Protein AF-A0AAD6I1A9-F1 (afdb_monomer)

Mean predicted aligned error: 9.18 Å

Nearest PDB structures (foldseek):
  7clr-assembly1_d  TM=2.091E-01  e=5.196E+00  Salmonella enterica subsp. enterica serovar Typhimurium
  7cgo-assembly1_AO  TM=2.416E-01  e=9.715E+00  Salmonella enterica subsp. enterica serovar Typhimurium str. LT2

Organism: Penicillium canescens (NCBI:txid5083)

InterPro domains:
  IPR011008 Dimeric alpha-beta barrel [SSF54909] (9-66)

Structure (mmCIF, N/CA/C/O backbone):
data_AF-A0AAD6I1A9-F1
#
_entry.id   AF-A0AAD6I1A9-F1
#
loop_
_atom_site.group_PDB
_atom_site.id
_atom_site.type_symbol
_atom_site.label_atom_id
_atom_site.label_alt_id
_atom_site.label_comp_id
_atom_site.label_asym_id
_atom_site.label_entity_id
_atom_site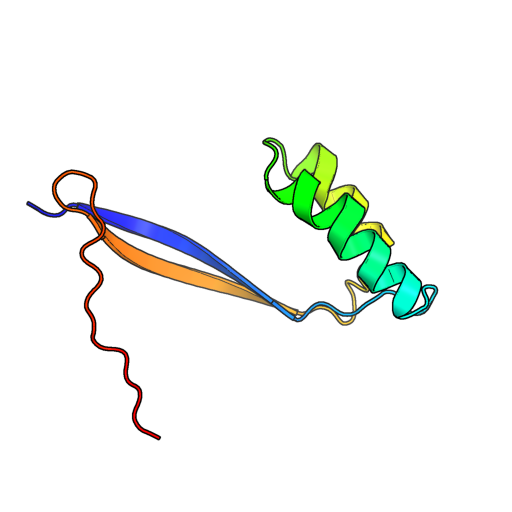.label_seq_id
_atom_site.pdbx_PDB_ins_code
_atom_site.Cartn_x
_atom_site.Cartn_y
_atom_site.Cartn_z
_atom_site.occupancy
_atom_site.B_iso_or_equiv
_atom_site.auth_seq_id
_atom_site.auth_comp_id
_atom_site.auth_asym_id
_atom_site.auth_atom_id
_atom_site.pdbx_PDB_model_num
ATOM 1 N N . MET A 1 1 ? -15.286 6.827 30.118 1.00 59.00 1 MET A N 1
ATOM 2 C CA . MET A 1 1 ? -15.700 5.524 29.539 1.00 59.00 1 MET A CA 1
ATOM 3 C C . MET A 1 1 ? -15.139 5.472 28.137 1.00 59.00 1 MET A C 1
ATOM 5 O O . MET A 1 1 ? -15.608 6.212 27.277 1.00 59.00 1 MET A O 1
ATOM 9 N N . ALA A 1 2 ? -14.108 4.657 27.931 1.00 65.94 2 ALA A N 1
ATOM 10 C CA . ALA A 1 2 ? -13.495 4.501 26.623 1.00 65.94 2 ALA A CA 1
ATOM 11 C C . ALA A 1 2 ? -14.451 3.776 25.663 1.00 65.94 2 ALA A C 1
ATOM 13 O O . ALA A 1 2 ? -15.075 2.783 26.038 1.00 65.94 2 ALA A O 1
ATOM 14 N N . THR A 1 3 ? -14.569 4.268 24.430 1.00 70.88 3 THR A N 1
ATOM 15 C CA . THR A 1 3 ? -15.356 3.604 23.379 1.00 70.88 3 THR A CA 1
ATOM 16 C C . THR A 1 3 ? -14.415 2.769 22.505 1.00 70.88 3 THR A C 1
ATOM 18 O O . THR A 1 3 ? -13.379 3.301 22.093 1.00 70.88 3 THR A O 1
ATOM 21 N N . PRO A 1 4 ? -14.722 1.488 22.216 1.00 73.69 4 PRO A N 1
ATOM 22 C CA . PRO A 1 4 ? -13.925 0.693 21.290 1.00 73.69 4 PRO A CA 1
ATOM 23 C C . PRO A 1 4 ? -14.153 1.182 19.855 1.00 73.69 4 PRO A C 1
ATOM 25 O O . PRO A 1 4 ? -15.281 1.198 19.364 1.00 73.69 4 PRO A O 1
ATOM 28 N N . ASN A 1 5 ? -13.075 1.562 19.176 1.00 78.06 5 ASN A N 1
ATOM 29 C CA . ASN A 1 5 ? -13.070 1.874 17.755 1.00 78.06 5 ASN A CA 1
ATOM 30 C C . ASN A 1 5 ? -12.375 0.744 16.984 1.00 78.06 5 ASN A C 1
ATOM 32 O O . ASN A 1 5 ? -11.255 0.360 17.319 1.00 78.06 5 ASN A O 1
ATOM 36 N N . ARG A 1 6 ? -13.039 0.202 15.958 1.00 79.88 6 ARG A N 1
ATOM 37 C CA . ARG A 1 6 ? -12.494 -0.847 15.085 1.00 79.88 6 ARG A CA 1
ATOM 38 C C . ARG A 1 6 ? -12.003 -0.221 13.794 1.00 79.88 6 ARG A C 1
ATOM 40 O O . ARG A 1 6 ? -12.789 0.042 12.887 1.00 79.88 6 ARG A O 1
ATOM 47 N N . ASN A 1 7 ? -10.696 -0.032 13.706 1.00 81.75 7 ASN A N 1
ATOM 48 C CA . ASN A 1 7 ? -10.057 0.434 12.487 1.00 81.75 7 ASN A CA 1
ATOM 49 C C . ASN A 1 7 ? -9.728 -0.763 11.595 1.00 81.75 7 ASN A C 1
ATOM 51 O O . ASN A 1 7 ? -9.230 -1.783 12.071 1.00 81.75 7 ASN A O 1
ATOM 55 N N . ILE A 1 8 ? -9.972 -0.634 10.292 1.00 85.38 8 ILE A N 1
ATOM 56 C CA . ILE A 1 8 ? -9.467 -1.601 9.314 1.00 85.38 8 ILE A CA 1
ATOM 57 C C . ILE A 1 8 ? -7.972 -1.344 9.143 1.00 85.38 8 ILE A C 1
ATOM 59 O O . ILE A 1 8 ? -7.559 -0.225 8.842 1.00 85.38 8 ILE A O 1
ATOM 63 N N . ARG A 1 9 ? -7.166 -2.391 9.305 1.00 87.31 9 ARG A N 1
ATOM 64 C CA . ARG A 1 9 ? -5.742 -2.373 8.983 1.00 87.31 9 ARG A CA 1
ATOM 65 C C . ARG A 1 9 ? -5.538 -3.062 7.640 1.00 87.31 9 ARG A C 1
ATOM 67 O O . ARG A 1 9 ? -5.859 -4.241 7.496 1.00 87.31 9 ARG A O 1
ATOM 74 N N . VAL A 1 10 ? -4.985 -2.330 6.679 1.00 87.94 10 VAL A N 1
ATOM 75 C CA . VAL A 1 10 ? -4.561 -2.868 5.383 1.00 87.94 10 VAL A CA 1
ATOM 76 C C . VAL A 1 10 ? -3.040 -2.967 5.393 1.00 87.94 10 VAL A C 1
ATOM 78 O O . VAL A 1 10 ? -2.360 -1.954 5.527 1.00 87.94 10 VAL A O 1
ATOM 81 N N . THR A 1 11 ? -2.509 -4.181 5.267 1.00 89.69 11 THR A N 1
ATOM 82 C CA . THR A 1 11 ? -1.072 -4.420 5.091 1.00 89.69 11 THR A CA 1
ATOM 83 C C . THR A 1 11 ? -0.836 -4.871 3.658 1.00 89.69 11 THR A C 1
ATOM 85 O O . THR A 1 11 ? -1.390 -5.886 3.237 1.00 89.69 11 THR A O 1
ATOM 88 N N . MET A 1 12 ? -0.013 -4.137 2.911 1.00 88.62 12 MET A N 1
ATOM 89 C CA . MET A 1 12 ? 0.239 -4.400 1.496 1.00 88.62 12 MET A CA 1
ATOM 90 C C . MET A 1 12 ? 1.720 -4.698 1.252 1.00 88.62 12 MET A C 1
ATOM 92 O O . MET A 1 12 ? 2.584 -3.890 1.573 1.00 88.62 12 MET A O 1
ATOM 96 N N . PHE A 1 13 ? 1.995 -5.857 0.656 1.00 89.62 13 PHE A N 1
ATOM 97 C CA . PHE A 1 13 ? 3.295 -6.223 0.101 1.00 89.62 13 PHE A CA 1
ATOM 98 C C . PHE A 1 13 ? 3.216 -6.023 -1.408 1.00 89.62 13 PHE A C 1
ATOM 100 O O . PHE A 1 13 ? 2.800 -6.926 -2.142 1.00 89.62 13 PHE A O 1
ATOM 107 N N . ALA A 1 14 ? 3.511 -4.801 -1.842 1.00 87.31 14 ALA A N 1
ATOM 108 C CA . ALA A 1 14 ? 3.355 -4.397 -3.227 1.00 87.31 14 ALA A CA 1
ATOM 109 C C . ALA A 1 14 ? 4.612 -4.681 -4.048 1.00 87.31 14 ALA A C 1
ATOM 111 O O . ALA A 1 14 ? 5.731 -4.465 -3.585 1.00 87.31 14 ALA A O 1
ATOM 112 N N . TYR A 1 15 ? 4.407 -5.130 -5.283 1.00 88.88 15 TYR A N 1
ATOM 113 C CA . TYR A 1 15 ? 5.473 -5.283 -6.265 1.00 88.88 15 TYR A CA 1
ATOM 114 C C . TYR A 1 15 ? 5.310 -4.233 -7.350 1.00 88.88 15 TYR A C 1
ATOM 116 O O . TYR A 1 15 ? 4.220 -4.050 -7.894 1.00 88.88 15 TYR A O 1
ATOM 124 N N . LYS A 1 16 ? 6.411 -3.562 -7.676 1.00 91.81 16 LYS A N 1
ATOM 125 C CA . LYS A 1 16 ? 6.506 -2.676 -8.830 1.00 91.81 16 LYS A CA 1
ATOM 126 C C . LYS A 1 16 ? 6.197 -3.437 -10.118 1.00 91.81 16 LYS A C 1
ATOM 128 O O . LYS A 1 16 ? 6.613 -4.582 -10.279 1.00 91.81 16 LYS A O 1
ATOM 133 N N . ASN A 1 17 ? 5.522 -2.771 -11.046 1.00 88.75 17 ASN A N 1
ATOM 134 C CA . ASN A 1 17 ? 5.352 -3.262 -12.406 1.00 88.75 17 ASN A CA 1
ATOM 135 C C . ASN A 1 17 ? 6.713 -3.443 -13.116 1.00 88.75 17 ASN A C 1
ATOM 137 O O . ASN A 1 17 ? 7.508 -2.505 -13.187 1.00 88.75 17 ASN A O 1
ATOM 141 N N . ASP A 1 18 ? 6.963 -4.627 -13.685 1.00 89.12 18 ASP A N 1
ATOM 142 C CA . ASP A 1 18 ? 8.227 -4.973 -14.361 1.00 89.12 18 ASP A CA 1
ATOM 143 C C . ASP A 1 18 ? 8.552 -4.043 -15.552 1.00 89.12 18 ASP A C 1
ATOM 145 O O . ASP A 1 18 ? 9.713 -3.911 -15.934 1.00 89.12 18 ASP A O 1
ATOM 149 N N . ALA A 1 19 ? 7.548 -3.363 -16.121 1.00 88.88 19 ALA A N 1
ATOM 150 C CA . ALA A 1 19 ? 7.723 -2.382 -17.197 1.00 88.88 19 ALA A CA 1
ATOM 151 C C . ALA A 1 19 ? 8.327 -1.035 -16.743 1.00 88.88 19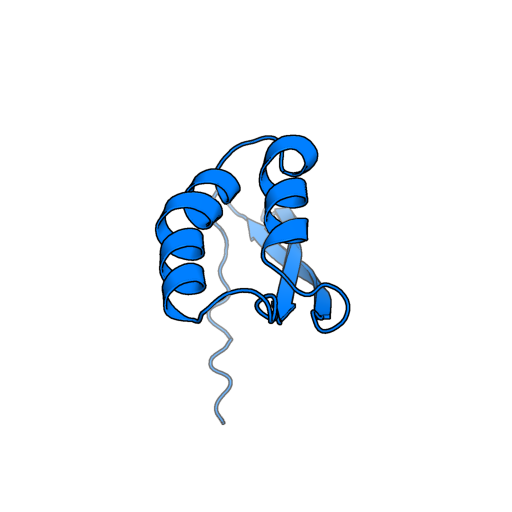 ALA A C 1
ATOM 153 O O . ALA A 1 19 ? 8.609 -0.181 -17.582 1.00 88.88 19 ALA A O 1
ATOM 154 N N . MET A 1 20 ? 8.495 -0.822 -15.438 1.00 88.56 20 MET A N 1
ATOM 155 C CA . MET A 1 20 ? 8.999 0.419 -14.846 1.00 88.56 20 MET A CA 1
ATOM 156 C C . MET A 1 20 ? 10.407 0.206 -14.283 1.00 88.56 20 MET A C 1
ATOM 158 O O . MET A 1 20 ? 10.701 -0.884 -13.797 1.00 88.56 20 MET A O 1
ATOM 162 N N . SER A 1 21 ? 11.282 1.217 -14.290 1.00 93.00 21 SER A N 1
ATOM 163 C CA . SER A 1 21 ? 12.553 1.185 -13.542 1.00 93.00 21 SER A CA 1
ATOM 164 C C . SER A 1 21 ? 12.329 1.442 -12.044 1.00 93.00 21 SER A C 1
ATOM 166 O O . SER A 1 21 ? 11.235 1.789 -11.620 1.00 93.00 21 SER A O 1
ATOM 168 N N . GLU A 1 22 ? 13.321 1.173 -11.195 1.00 89.81 22 GLU A N 1
ATOM 169 C CA . GLU A 1 22 ? 13.208 1.473 -9.755 1.00 89.81 22 GLU A CA 1
ATOM 170 C C . GLU A 1 22 ? 13.162 2.983 -9.478 1.00 89.81 22 GLU A C 1
ATOM 172 O O . GLU A 1 22 ? 12.340 3.431 -8.690 1.00 89.81 22 GLU A O 1
ATOM 177 N N . GLU A 1 23 ? 13.956 3.772 -10.203 1.00 92.88 23 GLU A N 1
ATOM 178 C CA . GLU A 1 23 ? 13.957 5.239 -10.118 1.00 92.88 23 GLU A CA 1
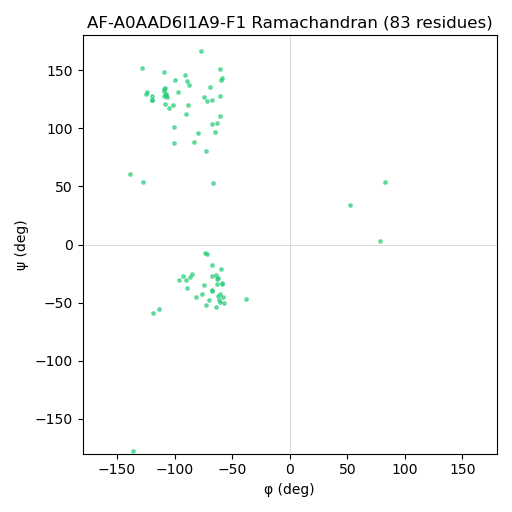ATOM 179 C C . GLU A 1 23 ? 12.598 5.834 -10.512 1.00 92.88 23 GLU A C 1
ATOM 181 O O . GLU A 1 23 ? 12.014 6.603 -9.757 1.00 92.88 23 GLU A O 1
ATOM 186 N N . GLN A 1 24 ? 12.026 5.388 -11.636 1.00 90.19 24 GLN A N 1
ATOM 187 C CA . GLN A 1 24 ? 10.679 5.795 -12.054 1.00 90.19 24 GLN A CA 1
ATOM 188 C C . GLN A 1 24 ? 9.622 5.432 -11.009 1.00 90.19 24 GLN A C 1
ATOM 190 O O . GLN A 1 24 ? 8.624 6.139 -10.859 1.00 90.19 24 GLN A O 1
ATOM 195 N N . PHE A 1 25 ? 9.829 4.318 -10.302 1.00 90.31 25 PHE A N 1
ATOM 196 C CA . PHE A 1 25 ? 8.920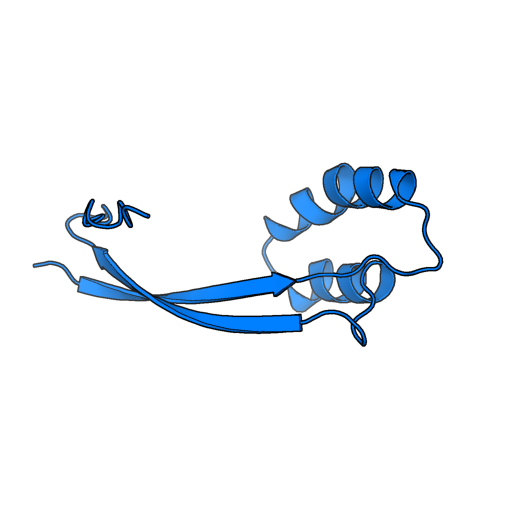 3.908 -9.250 1.00 90.31 25 PHE A CA 1
ATOM 197 C C . PHE A 1 25 ? 9.006 4.825 -8.040 1.00 90.31 25 PHE A C 1
ATOM 199 O O . PHE A 1 25 ? 7.971 5.275 -7.558 1.00 90.31 25 PHE A O 1
ATOM 206 N N . ASP A 1 26 ? 10.217 5.118 -7.574 1.00 90.75 26 ASP A N 1
ATOM 207 C CA . ASP A 1 26 ? 10.445 5.987 -6.420 1.00 90.75 26 ASP A CA 1
ATOM 208 C C . ASP A 1 26 ? 9.933 7.414 -6.668 1.00 90.75 26 ASP A C 1
ATOM 210 O O . ASP A 1 26 ? 9.206 7.979 -5.841 1.00 90.75 26 ASP A O 1
ATOM 214 N N . GLU A 1 27 ? 10.211 7.961 -7.855 1.00 92.44 27 GLU A N 1
ATOM 215 C CA . GLU A 1 27 ? 9.713 9.271 -8.273 1.00 92.44 27 GLU A CA 1
ATOM 216 C C . GLU A 1 27 ? 8.180 9.310 -8.298 1.00 92.44 27 GLU A C 1
ATOM 218 O O . GLU A 1 27 ? 7.566 10.207 -7.715 1.00 92.44 27 GLU A O 1
ATOM 223 N N . HIS A 1 28 ? 7.536 8.324 -8.933 1.00 90.06 28 HIS A N 1
ATOM 224 C CA . HIS A 1 28 ? 6.073 8.264 -9.029 1.00 90.06 28 HIS A CA 1
ATOM 225 C C . HIS A 1 28 ? 5.418 8.019 -7.663 1.00 90.06 28 HIS A C 1
ATOM 227 O O . HIS A 1 28 ? 4.406 8.648 -7.336 1.00 90.06 28 HIS A O 1
ATOM 233 N N . TRP A 1 29 ? 6.010 7.159 -6.830 1.00 89.06 29 TRP A N 1
ATOM 234 C CA . TRP A 1 29 ? 5.552 6.887 -5.468 1.00 89.06 29 TRP A CA 1
ATOM 235 C C . TRP A 1 29 ? 5.504 8.163 -4.627 1.00 89.06 29 TRP A C 1
ATOM 237 O O . TRP A 1 29 ? 4.477 8.491 -4.023 1.00 89.06 29 TRP A O 1
ATOM 247 N N . SER A 1 30 ? 6.607 8.911 -4.634 1.00 89.38 30 SER A N 1
ATOM 248 C CA . SER A 1 30 ? 6.780 10.101 -3.806 1.00 89.38 30 SER A CA 1
ATOM 249 C C . SER A 1 30 ? 6.008 11.308 -4.345 1.00 89.38 30 SER A C 1
ATOM 251 O O . SER A 1 30 ? 5.366 12.026 -3.575 1.00 89.38 30 SER A O 1
ATOM 253 N N . ALA A 1 31 ? 6.036 11.537 -5.661 1.00 89.88 31 ALA A N 1
ATOM 254 C CA . ALA A 1 31 ? 5.473 12.742 -6.270 1.00 89.88 31 ALA A CA 1
ATOM 255 C C . ALA A 1 31 ? 3.975 12.637 -6.593 1.00 89.88 31 ALA A C 1
ATOM 257 O O . ALA A 1 31 ? 3.287 13.660 -6.632 1.00 89.88 31 ALA A O 1
ATOM 258 N N . ILE A 1 32 ? 3.460 11.427 -6.844 1.00 88.50 32 ILE A N 1
ATOM 259 C CA . ILE A 1 32 ? 2.086 11.218 -7.323 1.00 88.50 32 ILE A CA 1
ATOM 260 C C . ILE A 1 32 ? 1.294 10.388 -6.320 1.00 88.50 32 ILE A C 1
ATOM 262 O O . ILE A 1 32 ? 0.287 10.883 -5.808 1.00 88.50 32 ILE A O 1
ATOM 266 N N . HIS A 1 33 ? 1.746 9.169 -6.013 1.00 88.38 33 HIS A N 1
ATOM 267 C CA . HIS A 1 33 ? 0.963 8.213 -5.230 1.00 88.38 33 HIS A CA 1
ATOM 268 C C . HIS A 1 33 ? 0.708 8.702 -3.792 1.00 88.38 33 HIS A C 1
ATOM 270 O O . HIS A 1 33 ? -0.444 8.823 -3.364 1.00 88.38 33 HIS A O 1
ATOM 276 N N . ALA A 1 34 ? 1.757 9.071 -3.051 1.00 86.62 34 ALA A N 1
ATOM 277 C CA . ALA A 1 34 ? 1.612 9.530 -1.668 1.00 86.62 34 ALA A CA 1
ATOM 278 C C . ALA A 1 34 ? 0.672 10.757 -1.524 1.00 86.62 34 ALA A C 1
ATOM 280 O O . ALA A 1 34 ? -0.231 10.722 -0.679 1.00 86.62 34 ALA A O 1
ATOM 281 N N . PRO A 1 35 ? 0.766 11.806 -2.370 1.00 87.44 35 PRO A N 1
ATOM 282 C CA . PRO A 1 35 ? -0.171 12.931 -2.328 1.00 87.44 35 PRO A CA 1
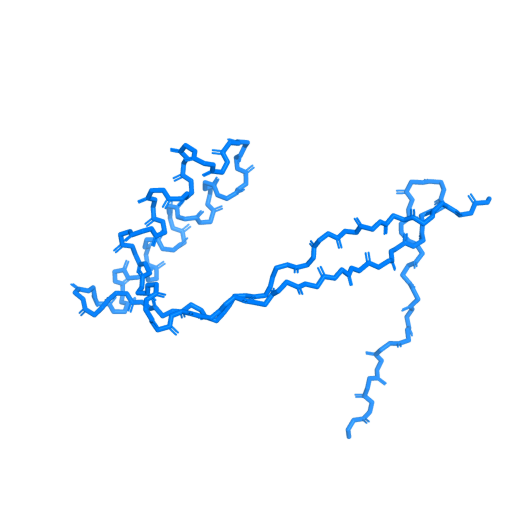ATOM 283 C C . PRO A 1 35 ? -1.634 12.595 -2.648 1.00 87.44 35 PRO A C 1
ATOM 285 O O . PRO A 1 35 ? -2.529 13.293 -2.162 1.00 87.44 35 PRO A O 1
ATOM 288 N N . ILE A 1 36 ? -1.915 11.587 -3.484 1.00 86.81 36 ILE A N 1
ATOM 289 C CA . ILE A 1 36 ? -3.301 11.231 -3.841 1.00 86.81 36 ILE A CA 1
ATOM 290 C C . ILE A 1 36 ? -3.958 10.298 -2.824 1.00 86.81 36 ILE A C 1
ATOM 292 O O . ILE A 1 36 ? -5.181 10.348 -2.692 1.00 86.81 36 ILE A O 1
ATOM 296 N N . VAL A 1 37 ? -3.179 9.512 -2.071 1.00 83.69 37 VAL A N 1
ATOM 297 C CA . VAL A 1 37 ? -3.688 8.661 -0.977 1.00 83.69 37 VAL A CA 1
ATOM 298 C C . VAL A 1 37 ? -4.311 9.502 0.139 1.00 83.69 37 VAL A C 1
ATOM 300 O O . VAL A 1 37 ? -5.319 9.112 0.723 1.00 83.69 37 VAL A O 1
ATOM 303 N N . ALA A 1 38 ? -3.777 10.700 0.390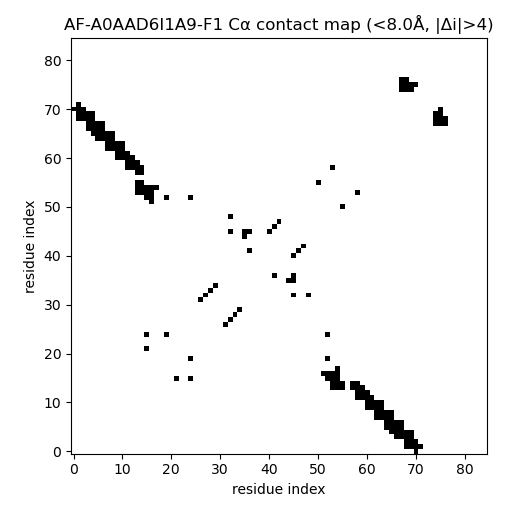 1.00 77.75 38 ALA A N 1
ATOM 304 C CA . ALA A 1 38 ? -4.334 11.636 1.365 1.00 77.75 38 ALA A CA 1
ATOM 305 C C . ALA A 1 38 ? -5.655 12.298 0.914 1.00 77.75 38 ALA A C 1
ATOM 307 O O . ALA A 1 38 ? -6.286 13.012 1.696 1.00 77.75 38 ALA A O 1
ATOM 308 N N . ARG A 1 39 ? -6.084 12.106 -0.343 1.00 79.56 39 ARG A N 1
ATOM 309 C CA . ARG A 1 39 ? -7.294 12.739 -0.883 1.00 79.56 39 ARG A CA 1
ATOM 310 C C . ARG A 1 39 ? -8.527 11.854 -0.673 1.00 79.56 39 ARG A C 1
ATOM 312 O O . ARG A 1 39 ? -8.446 10.631 -0.792 1.00 79.56 39 ARG A O 1
ATOM 319 N N . PRO A 1 40 ? -9.710 12.451 -0.440 1.00 69.69 40 PRO A N 1
ATOM 320 C CA . PRO A 1 40 ? -10.957 11.698 -0.469 1.00 69.69 40 PRO A CA 1
ATOM 321 C C . PRO A 1 40 ? -11.179 11.081 -1.864 1.00 69.69 40 PRO A C 1
ATOM 323 O O . PRO A 1 40 ? -10.767 11.653 -2.872 1.00 69.69 40 PRO A O 1
ATOM 326 N N . TYR A 1 41 ? -11.882 9.942 -1.917 1.00 76.00 41 TYR A N 1
ATOM 327 C CA . TYR A 1 41 ? -12.263 9.191 -3.133 1.00 76.00 41 TYR A CA 1
ATOM 328 C C . TYR A 1 41 ? -11.223 8.230 -3.743 1.00 76.00 41 TYR A C 1
ATOM 330 O O . TYR A 1 41 ? -11.027 8.216 -4.958 1.00 76.00 41 TYR A O 1
ATOM 338 N N . TYR A 1 42 ? -10.703 7.307 -2.926 1.00 72.19 42 TYR A N 1
ATOM 339 C CA . TYR A 1 42 ? -9.821 6.196 -3.331 1.00 72.19 42 TYR A CA 1
ATOM 340 C C . TYR A 1 42 ? -10.178 5.541 -4.684 1.00 72.19 42 TYR A C 1
ATOM 342 O O . TYR A 1 42 ? -9.321 5.389 -5.550 1.00 72.19 42 TYR A O 1
ATOM 350 N N . LYS A 1 43 ? -11.459 5.216 -4.922 1.00 72.44 43 LYS A N 1
ATOM 351 C CA . LYS A 1 43 ? -11.902 4.540 -6.161 1.00 72.44 43 LYS A CA 1
ATOM 352 C C . LYS A 1 43 ? -11.662 5.344 -7.442 1.00 72.44 43 LYS A C 1
ATOM 354 O O . LYS 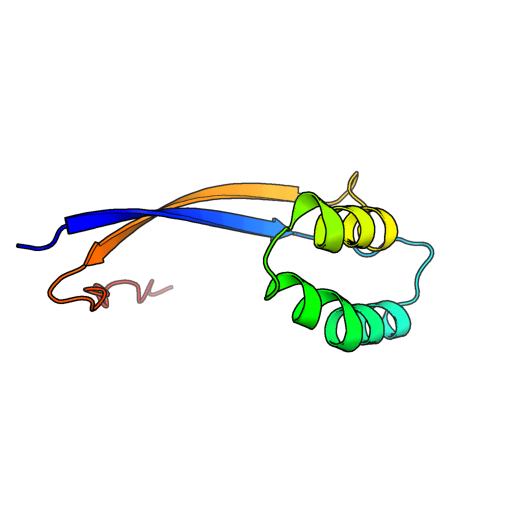A 1 43 ? -11.547 4.748 -8.505 1.00 72.44 43 LYS A O 1
ATOM 359 N N . LYS A 1 44 ? -11.662 6.678 -7.365 1.00 79.81 44 LYS A N 1
ATOM 360 C CA . LYS A 1 44 ? -11.510 7.547 -8.542 1.00 79.81 44 LYS A CA 1
ATOM 361 C C . LYS A 1 44 ? -10.059 7.941 -8.793 1.00 79.81 44 LYS A C 1
ATOM 363 O O . LYS A 1 44 ? -9.724 8.241 -9.932 1.00 79.81 44 LYS A O 1
ATOM 368 N N . THR A 1 45 ? -9.234 7.975 -7.750 1.00 80.88 45 THR A N 1
ATOM 369 C CA . THR A 1 45 ? -7.872 8.520 -7.816 1.00 80.88 45 THR A CA 1
ATOM 370 C C . THR A 1 45 ? -6.811 7.446 -7.623 1.00 80.88 45 THR A C 1
ATOM 372 O O . THR A 1 45 ? -5.973 7.271 -8.496 1.00 80.88 45 THR A O 1
ATOM 375 N N . VAL A 1 46 ? -6.876 6.701 -6.522 1.00 83.88 46 VAL A N 1
ATOM 376 C CA . VAL A 1 46 ? -5.822 5.768 -6.108 1.00 83.88 46 VAL A CA 1
ATOM 377 C C . VAL A 1 46 ? -5.917 4.438 -6.856 1.00 83.88 46 VAL A C 1
ATOM 379 O O . VAL A 1 46 ? -4.925 3.969 -7.397 1.00 83.88 46 VAL A O 1
ATOM 382 N N . ALA A 1 47 ? -7.113 3.856 -6.986 1.00 82.12 47 ALA A N 1
ATOM 383 C CA . ALA A 1 47 ? -7.260 2.549 -7.638 1.00 82.12 47 ALA A CA 1
ATOM 384 C C . ALA A 1 47 ? -6.785 2.520 -9.116 1.00 82.12 47 ALA A C 1
ATOM 386 O O . ALA A 1 47 ? -6.107 1.567 -9.503 1.00 82.12 47 ALA A O 1
ATOM 387 N N . PRO A 1 48 ? -7.075 3.535 -9.962 1.00 84.75 48 PRO A N 1
ATOM 388 C CA . PRO A 1 48 ? -6.548 3.577 -11.330 1.00 84.75 48 PRO A CA 1
ATOM 389 C C . PRO A 1 48 ? -5.030 3.787 -11.409 1.00 84.75 48 PRO A C 1
ATOM 391 O O . PRO A 1 48 ? -4.418 3.399 -12.403 1.00 84.75 48 PRO A O 1
ATOM 394 N N . ASP A 1 49 ? -4.444 4.438 -10.404 1.00 87.94 49 ASP A N 1
ATOM 395 C CA . ASP A 1 49 ? -3.003 4.661 -10.291 1.00 87.94 49 ASP A CA 1
ATOM 396 C C . ASP A 1 49 ? -2.283 3.357 -9.921 1.00 87.94 49 ASP A C 1
ATOM 398 O O . ASP A 1 49 ? -1.422 2.876 -10.661 1.00 87.94 49 ASP A O 1
ATOM 402 N N . GLU A 1 50 ? -2.747 2.701 -8.857 1.00 86.19 50 GLU A N 1
ATOM 403 C CA . GLU A 1 50 ? -2.217 1.417 -8.395 1.00 86.19 50 GLU A CA 1
ATOM 404 C C . GLU A 1 50 ? -2.306 0.325 -9.469 1.00 86.19 50 GLU A C 1
ATOM 406 O O . GLU A 1 50 ? -1.423 -0.519 -9.561 1.00 86.19 50 GLU A O 1
ATOM 411 N N . ALA A 1 51 ? -3.337 0.332 -10.320 1.00 84.62 51 ALA A N 1
ATOM 412 C CA . ALA A 1 51 ? -3.470 -0.626 -11.423 1.00 84.62 51 ALA A CA 1
ATOM 413 C C . ALA A 1 51 ? -2.368 -0.507 -12.493 1.00 84.62 51 ALA A C 1
ATOM 415 O O . ALA A 1 51 ? -2.092 -1.475 -13.197 1.00 84.62 51 ALA A 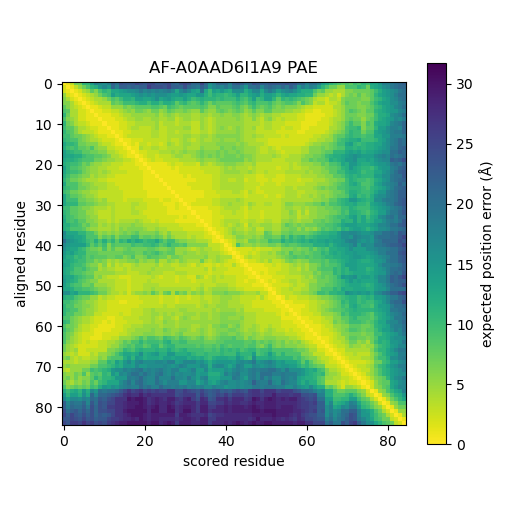O 1
ATOM 416 N N . LYS A 1 52 ? -1.758 0.674 -12.647 1.00 82.88 52 LYS A N 1
ATOM 417 C CA . LYS A 1 52 ? -0.678 0.909 -13.621 1.00 82.88 52 LYS A CA 1
ATOM 418 C C . LYS A 1 52 ? 0.692 0.607 -13.027 1.00 82.88 52 LYS A C 1
ATOM 420 O O . LYS A 1 52 ? 1.580 0.115 -13.721 1.00 82.88 52 LYS A O 1
ATOM 425 N N . PHE A 1 53 ? 0.846 0.938 -11.753 1.00 83.31 53 PHE A N 1
ATOM 426 C CA . PHE A 1 53 ? 2.124 1.011 -11.065 1.00 83.31 53 PHE A CA 1
ATOM 427 C C . PHE A 1 53 ? 2.471 -0.263 -10.281 1.00 83.31 53 PHE A C 1
ATOM 429 O O . PHE A 1 53 ? 3.647 -0.623 -10.186 1.00 83.31 53 PHE A O 1
ATOM 436 N N . PHE A 1 54 ? 1.460 -0.983 -9.782 1.00 90.00 54 PHE A N 1
ATOM 437 C CA . PHE A 1 54 ? 1.647 -2.262 -9.107 1.00 90.00 54 PHE A CA 1
ATOM 438 C C . PHE A 1 54 ? 1.354 -3.461 -10.002 1.00 90.00 54 PHE A C 1
ATOM 440 O O . PHE A 1 54 ? 0.387 -3.497 -10.763 1.00 90.00 54 PHE A O 1
ATOM 447 N N . ASP A 1 55 ? 2.169 -4.497 -9.834 1.00 90.81 55 ASP A N 1
ATOM 448 C CA . ASP A 1 55 ? 1.866 -5.841 -10.302 1.00 90.81 55 ASP A CA 1
ATOM 449 C C . ASP A 1 55 ? 0.908 -6.506 -9.302 1.00 90.81 55 ASP A C 1
ATOM 451 O O . ASP A 1 55 ? 1.312 -7.056 -8.270 1.00 90.81 55 ASP A O 1
ATOM 455 N N . TRP A 1 56 ? -0.388 -6.449 -9.601 1.00 88.31 56 TRP A N 1
ATOM 456 C CA . TRP A 1 56 ? -1.432 -7.040 -8.763 1.00 88.31 56 TRP A CA 1
ATOM 457 C C . TRP A 1 56 ? -1.408 -8.574 -8.722 1.00 88.31 56 TRP A C 1
ATOM 459 O O . TRP A 1 56 ? -1.966 -9.156 -7.793 1.00 88.31 56 TRP A O 1
ATOM 469 N N . ALA A 1 57 ? -0.745 -9.247 -9.671 1.00 90.12 57 ALA A N 1
ATOM 470 C CA . ALA A 1 57 ? -0.611 -10.704 -9.647 1.00 90.12 57 ALA A CA 1
ATOM 471 C C . ALA A 1 57 ? 0.410 -11.157 -8.588 1.00 90.12 57 ALA A C 1
ATOM 473 O O . ALA A 1 57 ? 0.229 -12.193 -7.933 1.00 90.12 57 ALA A O 1
ATOM 474 N N . LYS A 1 58 ? 1.468 -10.364 -8.378 1.00 89.75 58 LYS A N 1
ATOM 475 C CA . LYS A 1 58 ? 2.498 -10.610 -7.353 1.00 89.75 58 LYS A CA 1
ATOM 476 C C . LYS A 1 58 ? 2.167 -9.964 -6.009 1.00 89.75 58 LYS A C 1
ATOM 478 O O . LYS A 1 58 ? 2.513 -10.517 -4.966 1.00 89.75 58 LYS A O 1
ATOM 483 N N . THR A 1 59 ? 1.457 -8.838 -6.021 1.00 90.81 59 THR A N 1
ATOM 484 C CA . THR A 1 59 ? 1.075 -8.106 -4.808 1.00 90.81 59 THR A CA 1
ATOM 485 C C . THR A 1 59 ? 0.222 -8.968 -3.879 1.00 90.81 59 THR A C 1
ATOM 487 O O . THR A 1 59 ? -0.612 -9.773 -4.307 1.00 90.81 59 THR A O 1
ATOM 490 N N . ARG A 1 60 ? 0.456 -8.833 -2.572 1.00 91.44 60 ARG A N 1
ATOM 491 C CA . ARG A 1 60 ? -0.324 -9.502 -1.525 1.00 91.44 60 ARG A CA 1
ATOM 492 C C . ARG A 1 60 ? -0.872 -8.464 -0.564 1.00 91.44 60 ARG A C 1
ATOM 494 O O . ARG A 1 60 ? -0.132 -7.612 -0.077 1.00 91.44 60 ARG A O 1
ATOM 501 N N . VAL A 1 61 ? -2.166 -8.562 -0.280 1.00 90.38 61 VAL A N 1
ATOM 502 C CA . VAL A 1 61 ? -2.863 -7.677 0.653 1.00 90.38 61 VAL A CA 1
ATOM 503 C C . VAL A 1 61 ? -3.433 -8.518 1.783 1.00 90.38 61 VAL A C 1
ATOM 505 O O . VAL A 1 61 ? -4.132 -9.501 1.541 1.00 90.38 61 VAL A O 1
ATOM 508 N N . ALA A 1 62 ? -3.126 -8.129 3.013 1.00 90.81 62 ALA A N 1
ATOM 509 C CA . ALA A 1 62 ? -3.724 -8.684 4.211 1.00 90.81 62 ALA A CA 1
ATOM 510 C C . ALA A 1 62 ? -4.652 -7.645 4.842 1.00 90.81 62 ALA A C 1
ATOM 512 O O . ALA A 1 62 ? -4.288 -6.478 5.004 1.00 90.81 62 ALA A O 1
ATOM 513 N N . PHE A 1 63 ? -5.845 -8.097 5.217 1.00 91.19 63 PHE A N 1
ATOM 514 C CA . PHE A 1 63 ? -6.824 -7.298 5.939 1.00 91.19 63 PHE A CA 1
ATOM 515 C C . PHE A 1 63 ? -6.896 -7.787 7.378 1.00 91.19 63 PHE A C 1
ATOM 517 O O . PHE A 1 63 ? -7.062 -8.978 7.636 1.00 91.19 63 PHE A O 1
ATOM 524 N N . GLY A 1 64 ? -6.777 -6.854 8.310 1.00 88.00 64 GLY A N 1
ATOM 525 C CA . GLY A 1 64 ? -6.990 -7.085 9.728 1.00 88.00 64 GLY A CA 1
ATOM 526 C C . GLY A 1 64 ? -7.812 -5.960 10.331 1.00 88.00 64 GLY A C 1
ATOM 527 O O . GLY A 1 64 ? -8.227 -5.022 9.647 1.00 88.00 64 GLY A O 1
ATOM 528 N N . TRP A 1 65 ? -8.023 -6.039 11.635 1.00 84.31 65 TRP A N 1
ATOM 529 C CA . TRP A 1 65 ? -8.603 -4.945 12.391 1.00 84.31 65 TRP A CA 1
ATOM 530 C C . TRP A 1 65 ? -7.733 -4.624 13.594 1.00 84.31 65 TRP A C 1
ATOM 532 O O . TRP A 1 65 ? -7.025 -5.475 14.134 1.00 84.31 65 TRP A O 1
ATOM 542 N N . GLU A 1 66 ? -7.792 -3.367 13.997 1.00 83.06 66 GLU A N 1
ATOM 543 C CA . GLU A 1 66 ? -7.199 -2.874 15.223 1.00 83.06 66 GLU A CA 1
ATOM 544 C C . GLU A 1 66 ? -8.311 -2.295 16.088 1.00 83.06 66 GLU A C 1
ATOM 546 O O . GLU A 1 66 ? -9.064 -1.427 15.644 1.00 83.06 66 GLU A O 1
ATOM 551 N N . GLU A 1 67 ? -8.428 -2.801 17.313 1.00 80.50 67 GLU A N 1
ATOM 552 C CA . GLU A 1 67 ? -9.308 -2.230 18.327 1.00 80.50 67 GLU A CA 1
ATOM 553 C C . GLU A 1 67 ? -8.521 -1.189 19.119 1.00 80.50 67 GLU A C 1
ATOM 555 O O . GLU A 1 67 ? -7.585 -1.518 19.844 1.00 80.50 67 GLU A O 1
ATOM 560 N N . THR A 1 68 ? -8.894 0.078 18.957 1.00 75.81 68 THR A N 1
ATOM 561 C CA . THR A 1 68 ? -8.349 1.193 19.735 1.00 75.81 68 THR A CA 1
ATOM 562 C C . THR A 1 68 ? -9.401 1.676 20.715 1.00 75.81 68 THR A C 1
ATOM 564 O O . THR A 1 68 ? -10.543 1.945 20.345 1.00 75.81 68 THR A O 1
ATOM 567 N N . TYR A 1 69 ? -9.022 1.794 21.981 1.00 76.69 69 TYR A N 1
ATOM 568 C CA . TYR A 1 69 ? -9.880 2.369 23.007 1.00 76.69 69 TYR A CA 1
ATOM 569 C C . TYR A 1 69 ? -9.644 3.875 23.035 1.00 76.69 69 TYR A C 1
ATOM 571 O O . TYR A 1 69 ? -8.518 4.314 23.244 1.00 76.69 69 TYR A O 1
ATOM 579 N N . VAL A 1 70 ? -10.683 4.672 22.794 1.00 73.50 70 VAL A N 1
ATOM 580 C CA . VAL A 1 70 ? -10.579 6.140 22.771 1.00 73.50 70 VAL A CA 1
ATOM 581 C C . VAL A 1 70 ? -11.288 6.721 23.987 1.00 73.50 70 VAL A C 1
ATOM 583 O O . VAL A 1 70 ? -12.465 6.432 24.210 1.00 73.50 70 VAL A O 1
ATOM 586 N N . GLU A 1 71 ? -10.597 7.571 24.746 1.00 78.31 71 GLU A N 1
ATOM 587 C CA . GLU A 1 71 ? -11.168 8.347 25.851 1.00 78.31 71 GLU A CA 1
ATOM 588 C C . GLU A 1 71 ? -10.885 9.843 25.635 1.00 78.31 71 GLU A C 1
ATOM 590 O O . GLU A 1 71 ? -9.763 10.236 25.331 1.00 78.31 71 GLU A O 1
ATOM 595 N N . ASN A 1 72 ? -11.919 10.689 25.723 1.00 79.38 72 ASN A N 1
ATOM 596 C CA . ASN A 1 72 ? -11.837 12.144 25.490 1.00 79.38 72 ASN A CA 1
ATOM 597 C C . ASN A 1 72 ? -11.191 12.554 24.145 1.00 79.38 72 ASN A C 1
ATOM 599 O O . ASN A 1 72 ? -10.517 13.577 24.055 1.00 79.38 72 ASN A O 1
ATOM 603 N N . GLY A 1 73 ? -11.393 11.756 23.090 1.00 72.50 73 GLY A N 1
ATOM 604 C CA . GLY A 1 73 ? -10.829 12.014 21.759 1.00 72.50 73 GLY A CA 1
ATOM 605 C C . GLY A 1 73 ? -9.353 11.631 21.606 1.00 72.50 73 GLY A C 1
ATOM 606 O O . GLY A 1 73 ? -8.788 11.828 20.533 1.00 72.50 73 GLY A O 1
ATOM 607 N N . GLN A 1 74 ? -8.735 11.053 22.639 1.00 70.19 74 GLN A N 1
ATOM 608 C CA . GLN A 1 74 ? -7.372 10.537 22.593 1.00 70.19 74 GLN A CA 1
ATOM 609 C C . G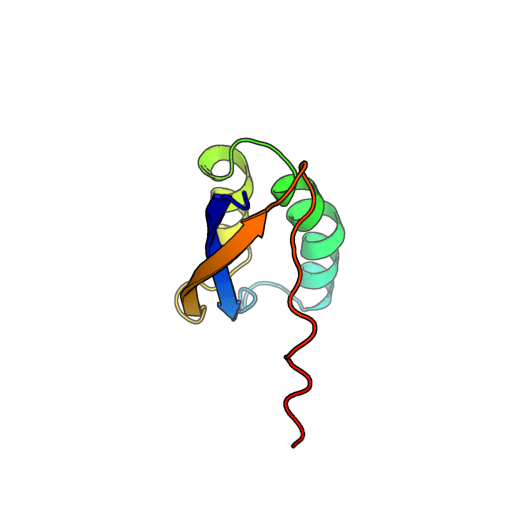LN A 1 74 ? -7.377 9.008 22.613 1.00 70.19 74 GLN A C 1
ATOM 611 O O . GLN A 1 74 ? -8.103 8.375 23.381 1.00 70.19 74 GLN A O 1
ATOM 616 N N . SER A 1 75 ? -6.565 8.407 21.744 1.00 65.69 75 SER A N 1
ATOM 617 C CA . SER A 1 75 ? -6.342 6.965 21.762 1.00 65.69 75 SER A CA 1
ATOM 618 C C . SER A 1 75 ? -5.588 6.591 23.033 1.00 65.69 75 SER A C 1
ATOM 620 O O . SER A 1 75 ? -4.486 7.085 23.272 1.00 65.69 75 SER A O 1
ATOM 622 N N . LEU A 1 76 ? -6.150 5.674 23.814 1.00 67.44 76 LEU A N 1
ATOM 623 C CA . LEU A 1 76 ? -5.452 4.974 24.881 1.00 67.44 76 LEU A CA 1
ATOM 624 C C . LEU A 1 76 ? -4.500 3.978 24.212 1.00 67.44 76 LEU A C 1
ATOM 626 O O . LEU A 1 76 ? -4.824 2.807 24.020 1.00 67.44 76 LEU A O 1
ATOM 630 N N . VAL A 1 77 ? -3.344 4.455 23.753 1.00 61.69 77 VAL A N 1
ATOM 631 C CA . VAL A 1 77 ? -2.291 3.563 23.266 1.00 61.69 77 VAL A CA 1
ATOM 632 C C . VAL A 1 77 ? -1.774 2.792 24.480 1.00 61.69 77 VAL A C 1
ATOM 634 O O . VAL A 1 77 ? -1.053 3.338 25.312 1.00 61.69 77 VAL A O 1
ATOM 637 N N . LEU A 1 78 ? -2.167 1.524 24.613 1.00 50.91 78 LEU A N 1
ATOM 638 C CA . LEU A 1 78 ? -1.497 0.597 25.519 1.00 50.91 78 LEU A CA 1
ATOM 639 C C . LEU A 1 78 ? -0.061 0.432 25.006 1.00 50.91 78 LEU A C 1
ATOM 641 O O . LEU A 1 78 ? 0.174 -0.232 23.996 1.00 50.91 78 LEU A O 1
ATOM 645 N N . ASN A 1 79 ? 0.894 1.067 25.689 1.00 44.59 79 ASN A N 1
ATOM 646 C CA . ASN A 1 79 ? 2.340 0.922 25.490 1.00 44.59 79 ASN A CA 1
ATOM 647 C C . ASN A 1 79 ? 2.829 -0.491 25.884 1.00 44.59 79 ASN A C 1
ATOM 649 O O . ASN A 1 79 ? 3.759 -0.645 26.668 1.00 44.59 79 ASN A O 1
ATOM 653 N N . GLU A 1 80 ? 2.222 -1.544 25.341 1.00 46.66 80 GLU A N 1
ATOM 654 C CA . GLU A 1 80 ? 2.610 -2.935 25.589 1.00 46.66 80 GLU A CA 1
ATOM 655 C C . GLU A 1 80 ? 2.835 -3.694 24.282 1.00 46.66 80 GLU A C 1
ATOM 657 O O . GLU A 1 80 ? 2.278 -4.762 24.047 1.00 46.66 80 GLU A O 1
ATOM 662 N N . ARG A 1 81 ? 3.688 -3.156 23.406 1.00 41.53 81 ARG A N 1
ATOM 663 C CA . ARG A 1 81 ? 4.369 -3.968 22.386 1.00 41.53 81 ARG A CA 1
ATOM 664 C C . ARG A 1 81 ? 5.830 -3.561 22.237 1.00 41.53 81 ARG A C 1
ATOM 666 O O . ARG A 1 81 ? 6.282 -3.215 21.154 1.00 41.53 81 ARG A O 1
ATOM 673 N N . VAL A 1 82 ? 6.593 -3.696 23.321 1.00 37.06 82 VAL A N 1
ATOM 674 C CA . VAL A 1 82 ? 7.965 -4.196 23.169 1.00 37.06 82 VAL A CA 1
ATOM 675 C C . VAL A 1 82 ? 7.833 -5.713 23.114 1.00 37.06 82 VAL A C 1
ATOM 677 O O . VAL A 1 82 ? 7.861 -6.388 24.141 1.00 37.06 82 VAL A O 1
ATOM 680 N N . ALA A 1 83 ? 7.626 -6.259 21.916 1.00 36.47 83 ALA A N 1
ATOM 681 C CA . ALA A 1 83 ? 7.980 -7.651 21.696 1.00 36.47 83 ALA A CA 1
ATOM 682 C C . ALA A 1 83 ? 9.505 -7.713 21.835 1.00 36.47 83 ALA A C 1
ATOM 684 O O . ALA A 1 83 ? 10.233 -7.338 20.920 1.00 36.47 83 ALA A O 1
ATOM 685 N N . LYS A 1 84 ? 9.978 -8.083 23.030 1.00 35.31 84 LYS A N 1
ATOM 686 C CA . LYS A 1 84 ? 11.348 -8.551 23.216 1.00 35.31 84 LYS A CA 1
ATOM 687 C C . LYS A 1 84 ? 11.499 -9.801 22.349 1.00 35.31 84 LYS A C 1
ATOM 689 O O . LYS A 1 84 ? 10.861 -10.813 22.637 1.00 35.31 84 LYS A O 1
ATOM 694 N N . LEU A 1 85 ? 12.290 -9.687 21.288 1.00 33.66 85 LEU A N 1
ATOM 695 C CA . LEU A 1 85 ? 13.057 -10.802 20.743 1.00 33.66 85 LEU A CA 1
ATOM 696 C C . LEU A 1 85 ? 14.449 -10.741 21.369 1.00 33.66 85 LEU A C 1
ATOM 698 O O . LEU A 1 85 ? 14.960 -9.605 21.513 1.00 33.66 85 LEU A O 1
#

Secondary structure (DSSP, 8-state):
-PEEEEEEEEEEE--B-TTS-HHHHHHHIIIIIHHHHTSS-HHHHHHHHHHHHB-TTT-EEEEEEEEEEEETTEE----------

Solvent-accessible surface area (backbone atoms only — not comparable to full-atom values): 5337 Å² total; per-residue (Å²): 129,63,48,82,40,80,42,80,40,80,48,73,53,78,34,71,28,85,92,53,57,71,66,61,45,52,50,43,42,64,74,48,49,56,65,48,68,77,42,89,58,50,80,78,57,39,50,67,48,47,66,69,50,37,31,71,88,75,31,45,76,48,82,50,73,44,82,43,38,33,45,98,91,40,74,61,74,76,90,78,76,80,76,82,124

Foldseek 3Di:
DWDKDKDKDKDKPWDFDPVDDPVRLVCCCVPAQVVQVPDPDCPVGNPVVCVNTTDPVPMDMDIDIDIFTDDPNDTPPPPPPPPDD

Radius of gyration: 17.28 Å; Cα contacts (8 Å, |Δi|>4): 96; chains: 1; bounding box: 30×24×47 Å

Sequence (85 aa):
MATPNRNIRVTMFAYKNDAMSEEQFDEHWSAIHAPIVARPYYKKTVAPDEAKFFDWAKTRVAFGWEETYVENGQSLVLNERVAKL

pLDDT: mean 79.43, std 14.72, range [33.66, 93.0]